Protein AF-A0A7H1AQS7-F1 (afdb_monomer)

Radius of gyration: 14.25 Å; Cα contacts (8 Å, |Δi|>4): 174; chains: 1; bounding box: 42×28×33 Å

Secondary structure (DSSP, 8-state):
-------EEEEEEEEETTEEEEEEEEE-TTS-EEEE-TTS-EEEESSHHHHHHHHHHTT-EEGGG--HHHHHHTTS-GGG------SSHHHHHTTSEEEPP---

Foldseek 3Di:
DPPPVPFPWWKKWAADPQKIAIKIWTQDPQQKIWIQGLQRDIDIGPHDVVVVVVCVVVRIDTLVPDDQVNQVVRPAGNVVDDQDDDPDSVNNNVVRMDGHDPPD

Sequence (104 aa):
MNEETASQDTWWLASLGNTLIWARLRIRPAGTAEVLDSDGNTLSYDGEDTARAQLFDADFVEFEGLDEEDALVRGFSLHEVQPPKASSDEGLRGLMVQSLGRTV

Nearest PDB structures (foldseek):
  1hl6-assembly1_B  TM=4.563E-01  e=1.351E-01  Drosophila melanogaster
  2w4h-assembly1_M  TM=4.648E-01  e=3.026E-01  Gallus gallus
  2mys-assembly1_A  TM=4.648E-01  e=3.205E-01  Gallus gallus
  1m8q-assembly1_A  TM=4.648E-01  e=3.205E-01  Gallus gallus
  2x1g-assembly2_D  TM=4.374E-01  e=4.274E-01  Drosophila melanogaster

Mean predicted aligned error: 5.49 Å

Solvent-accessible surface area (backbone atoms only — not comparable to full-atom values): 6000 Å² total; per-residue (Å²): 132,86,81,68,82,66,57,57,67,44,50,29,36,28,66,58,79,58,33,39,38,34,34,40,39,34,44,43,98,85,52,30,17,35,37,38,39,42,90,51,49,75,48,79,34,84,25,54,70,59,46,52,51,55,37,48,76,67,60,33,44,54,52,91,77,55,51,57,70,59,27,47,77,57,65,42,60,48,90,82,56,75,84,68,80,56,98,42,69,77,59,28,25,80,49,17,58,39,74,59,77,79,85,125

Structure (mmCIF, N/CA/C/O backbone):
data_AF-A0A7H1AQS7-F1
#
_entry.id   AF-A0A7H1AQS7-F1
#
loop_
_atom_site.group_PDB
_atom_site.id
_atom_site.type_symbol
_atom_site.label_atom_id
_atom_site.label_alt_id
_atom_site.label_comp_id
_atom_site.label_asym_id
_atom_site.label_entity_id
_atom_site.label_seq_id
_atom_site.pdbx_PDB_ins_code
_atom_site.Cartn_x
_atom_site.Cartn_y
_atom_site.Cartn_z
_atom_site.occupancy
_atom_site.B_iso_or_equiv
_atom_site.auth_seq_id
_atom_site.auth_comp_id
_atom_site.auth_asym_id
_atom_site.auth_atom_id
_atom_site.pdbx_PDB_model_num
ATOM 1 N N . MET A 1 1 ? 25.437 18.820 -10.238 1.00 39.66 1 MET A N 1
ATOM 2 C CA . MET A 1 1 ? 24.107 18.334 -9.833 1.00 39.66 1 MET A CA 1
ATOM 3 C C . MET A 1 1 ? 24.195 16.823 -9.819 1.00 39.66 1 MET A C 1
ATOM 5 O O . MET A 1 1 ? 24.472 16.266 -10.868 1.00 39.66 1 MET A O 1
ATOM 9 N N . ASN A 1 2 ? 24.098 16.181 -8.655 1.00 39.34 2 ASN A N 1
ATOM 10 C CA . ASN A 1 2 ? 24.016 14.724 -8.609 1.00 39.34 2 ASN A CA 1
ATOM 11 C C . ASN A 1 2 ? 22.594 14.357 -9.026 1.00 39.34 2 ASN A C 1
ATOM 13 O O . ASN A 1 2 ? 21.658 14.576 -8.264 1.00 39.34 2 ASN A O 1
ATOM 17 N N . GLU A 1 3 ? 22.433 13.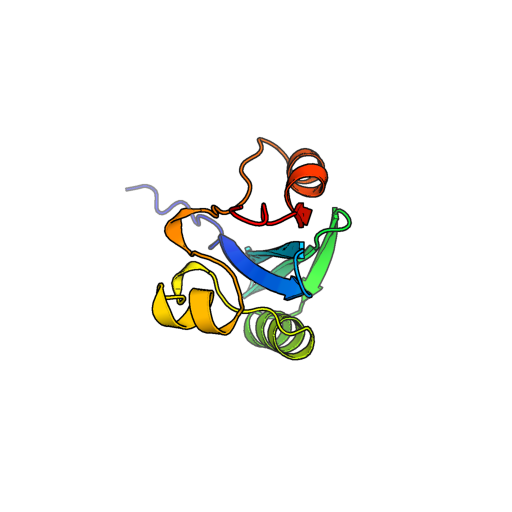857 -10.245 1.00 46.72 3 GLU A N 1
ATOM 18 C CA . GLU A 1 3 ? 21.284 13.034 -10.604 1.00 46.72 3 GLU A CA 1
ATOM 19 C C . GLU A 1 3 ? 21.480 11.704 -9.870 1.00 46.72 3 GLU A C 1
ATOM 21 O O . GLU A 1 3 ? 21.936 10.711 -10.436 1.00 46.72 3 GLU A O 1
ATOM 26 N N . GLU A 1 4 ? 21.246 11.713 -8.552 1.00 45.41 4 GLU A N 1
ATOM 27 C CA . GLU A 1 4 ? 20.954 10.479 -7.840 1.00 45.41 4 GLU A CA 1
ATOM 28 C C . GLU A 1 4 ? 19.819 9.840 -8.626 1.00 45.41 4 GLU A C 1
ATOM 30 O O . GLU A 1 4 ? 18.744 10.420 -8.775 1.00 45.41 4 GLU A O 1
ATOM 35 N N . THR A 1 5 ? 20.088 8.665 -9.180 1.00 45.59 5 THR A N 1
ATOM 36 C CA . THR A 1 5 ? 19.077 7.720 -9.637 1.00 45.59 5 THR A CA 1
ATOM 37 C C . THR A 1 5 ? 18.292 7.284 -8.402 1.00 45.59 5 THR A C 1
AT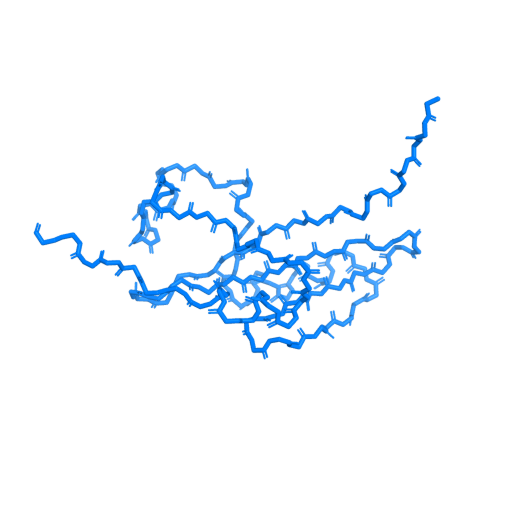OM 39 O O . THR A 1 5 ? 18.404 6.157 -7.928 1.00 45.59 5 THR A O 1
ATOM 42 N N . ALA A 1 6 ? 17.561 8.231 -7.812 1.00 50.59 6 ALA A N 1
ATOM 43 C CA . ALA A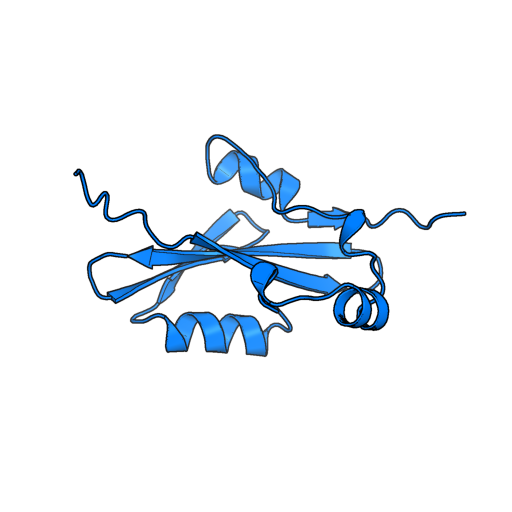 1 6 ? 16.623 8.010 -6.743 1.00 50.59 6 ALA A CA 1
ATOM 44 C C . ALA A 1 6 ? 15.631 7.026 -7.336 1.00 50.59 6 ALA A C 1
ATOM 46 O O . ALA A 1 6 ? 14.902 7.354 -8.273 1.00 50.59 6 ALA A O 1
ATOM 47 N N . SER A 1 7 ? 15.719 5.778 -6.885 1.00 58.97 7 SER A N 1
ATOM 48 C CA . SER A 1 7 ? 14.767 4.752 -7.275 1.00 58.97 7 SER A CA 1
ATOM 49 C C . SER A 1 7 ? 13.385 5.350 -7.043 1.00 58.97 7 SER A C 1
ATOM 51 O O . SER A 1 7 ? 13.120 5.851 -5.949 1.00 58.97 7 SER A O 1
ATOM 53 N N . GLN A 1 8 ? 12.573 5.429 -8.097 1.00 76.81 8 GLN A N 1
ATOM 54 C CA . GLN A 1 8 ? 11.261 6.055 -8.004 1.00 76.81 8 GLN A CA 1
ATOM 55 C C . GLN A 1 8 ? 10.378 5.113 -7.192 1.00 76.81 8 GLN A C 1
ATOM 57 O O . GLN A 1 8 ? 9.859 4.123 -7.708 1.00 76.81 8 GLN A O 1
ATOM 62 N N . ASP A 1 9 ? 10.334 5.376 -5.890 1.00 89.81 9 ASP A N 1
ATOM 63 C CA . ASP A 1 9 ? 9.510 4.671 -4.926 1.00 89.81 9 ASP A CA 1
ATOM 64 C C . ASP A 1 9 ? 8.118 5.308 -4.953 1.00 89.81 9 ASP A C 1
ATOM 66 O O . ASP A 1 9 ? 7.949 6.437 -4.498 1.00 89.81 9 ASP A O 1
ATOM 70 N N . THR A 1 10 ? 7.130 4.584 -5.472 1.00 94.38 10 THR A N 1
ATOM 71 C CA . THR A 1 10 ? 5.717 4.982 -5.436 1.00 94.38 10 THR A CA 1
ATOM 72 C C . THR A 1 10 ? 4.972 4.149 -4.406 1.00 94.38 10 THR A C 1
ATOM 74 O O . THR A 1 10 ? 5.230 2.953 -4.215 1.00 94.38 10 THR A O 1
ATOM 77 N N . TRP A 1 11 ? 4.040 4.790 -3.707 1.00 96.50 11 TRP A N 1
ATOM 78 C CA . TRP A 1 11 ? 3.226 4.140 -2.688 1.00 96.50 11 TRP A CA 1
ATOM 79 C C . TRP A 1 11 ? 1.859 3.778 -3.228 1.00 96.50 11 TRP A C 1
ATOM 81 O O . TRP A 1 11 ? 1.209 4.564 -3.909 1.00 96.50 11 TRP A O 1
ATOM 91 N N . TRP A 1 12 ? 1.427 2.578 -2.876 1.00 97.25 12 TRP A N 1
ATOM 92 C CA . TRP A 1 12 ? 0.169 2.000 -3.298 1.00 97.25 12 TRP A CA 1
ATOM 93 C C . TRP A 1 12 ? -0.610 1.548 -2.079 1.00 97.25 12 TRP A C 1
ATOM 95 O O . TRP A 1 12 ? -0.020 1.126 -1.081 1.00 97.25 12 TRP A O 1
ATOM 105 N N . LEU A 1 13 ? -1.931 1.624 -2.161 1.00 96.06 13 LEU A N 1
ATOM 106 C CA . LEU A 1 13 ? -2.807 1.166 -1.094 1.00 96.06 13 LEU A CA 1
ATOM 107 C C . LEU A 1 13 ? -4.029 0.435 -1.628 1.00 96.06 13 LEU A C 1
ATOM 109 O O . LEU A 1 13 ? -4.534 0.754 -2.701 1.00 96.06 13 LEU A O 1
ATOM 113 N N . ALA A 1 14 ? -4.521 -0.500 -0.827 1.00 95.31 14 ALA A N 1
ATOM 114 C CA . ALA A 1 14 ? -5.812 -1.145 -0.986 1.00 95.31 14 ALA A CA 1
ATOM 115 C C . ALA A 1 14 ? -6.615 -0.994 0.313 1.00 95.31 14 ALA A C 1
ATOM 117 O O . ALA A 1 14 ? -6.071 -1.066 1.419 1.00 95.31 14 ALA A O 1
ATOM 118 N N . SER A 1 15 ? -7.923 -0.789 0.185 1.00 92.50 15 SER A N 1
ATOM 119 C CA . SER A 1 15 ? -8.855 -0.706 1.312 1.00 92.50 15 SER A CA 1
ATOM 120 C C . SER A 1 15 ? -9.696 -1.977 1.387 1.00 92.50 15 SER A C 1
ATOM 122 O O . SER A 1 15 ? -10.493 -2.254 0.492 1.00 92.50 15 SER A O 1
ATOM 124 N N . LEU A 1 16 ? -9.567 -2.726 2.480 1.00 90.06 16 LEU A N 1
ATOM 125 C CA . LEU A 1 16 ? -10.362 -3.916 2.761 1.00 90.06 16 LEU A CA 1
ATOM 126 C C . LEU A 1 16 ? -11.223 -3.674 4.005 1.00 90.06 16 LEU A C 1
ATOM 128 O O . LEU A 1 16 ? -10.795 -3.866 5.146 1.00 90.06 16 LEU A O 1
ATOM 132 N N . GLY A 1 17 ? -12.459 -3.222 3.789 1.00 89.31 17 GLY A N 1
ATOM 133 C CA . GLY A 1 17 ? -13.370 -2.860 4.872 1.00 89.31 17 GLY A CA 1
ATOM 134 C C . GLY A 1 17 ? -12.820 -1.699 5.703 1.00 89.31 17 GLY A C 1
ATOM 135 O O . GLY A 1 17 ? -12.843 -0.560 5.265 1.00 89.31 17 GLY A O 1
ATOM 136 N N . ASN A 1 18 ? -12.336 -1.994 6.909 1.00 89.50 18 ASN A N 1
ATOM 137 C CA . ASN A 1 18 ? -11.784 -1.007 7.844 1.00 89.50 18 ASN A CA 1
ATOM 138 C C . ASN A 1 18 ? -10.251 -1.130 7.975 1.00 89.50 18 ASN A C 1
ATOM 140 O O . ASN A 1 18 ? -9.642 -0.627 8.920 1.00 89.50 18 ASN A O 1
ATOM 144 N N . THR A 1 19 ? -9.624 -1.859 7.057 1.00 92.44 19 THR A N 1
ATOM 145 C CA . THR A 1 19 ? -8.184 -2.091 7.029 1.00 92.44 19 THR A CA 1
ATOM 146 C C . THR A 1 19 ? -7.613 -1.493 5.758 1.00 92.44 19 THR A C 1
ATOM 148 O O . THR A 1 19 ? -8.098 -1.767 4.665 1.00 92.44 19 THR A O 1
ATOM 151 N N . LEU A 1 20 ? -6.573 -0.686 5.910 1.00 94.69 20 LEU A N 1
ATOM 152 C CA . LEU A 1 20 ? -5.769 -0.166 4.823 1.00 94.69 20 LEU A CA 1
ATOM 153 C C . LEU A 1 20 ? -4.484 -0.984 4.725 1.00 94.69 20 LEU A C 1
ATOM 155 O O . LEU A 1 20 ? -3.793 -1.187 5.725 1.00 94.69 20 LEU A O 1
ATOM 159 N N . ILE A 1 21 ? -4.184 -1.458 3.526 1.00 96.19 21 ILE A N 1
ATOM 160 C CA . ILE A 1 21 ? -3.006 -2.264 3.220 1.00 96.19 21 ILE A CA 1
ATOM 161 C C . ILE A 1 21 ? -2.133 -1.452 2.273 1.00 96.19 21 ILE A C 1
ATOM 163 O O . ILE A 1 21 ? -2.620 -0.970 1.258 1.00 96.19 21 ILE A O 1
ATOM 167 N N . TRP A 1 22 ? -0.856 -1.309 2.598 1.00 97.12 22 TRP A N 1
ATOM 168 C CA . TRP A 1 22 ? 0.126 -0.574 1.813 1.00 97.12 22 TRP A CA 1
ATOM 169 C C . TRP A 1 22 ? 1.060 -1.520 1.070 1.00 97.12 22 TRP A C 1
ATOM 171 O O . TRP A 1 22 ? 1.452 -2.565 1.588 1.00 97.12 22 TRP A O 1
ATOM 181 N N . ALA A 1 23 ? 1.484 -1.085 -0.110 1.00 97.44 23 ALA A N 1
ATOM 182 C CA . ALA A 1 23 ? 2.556 -1.679 -0.888 1.00 97.44 23 ALA A CA 1
ATOM 183 C C . ALA A 1 23 ? 3.477 -0.570 -1.417 1.00 97.44 23 ALA A C 1
ATOM 185 O O . ALA A 1 23 ? 3.033 0.553 -1.669 1.00 97.44 23 ALA A O 1
ATOM 186 N N . ARG A 1 24 ? 4.768 -0.869 -1.585 1.00 96.50 24 ARG A N 1
ATOM 187 C CA . ARG A 1 24 ? 5.732 0.067 -2.190 1.00 96.50 24 ARG A CA 1
ATOM 188 C C . ARG A 1 24 ? 6.238 -0.502 -3.502 1.00 96.50 24 ARG A C 1
ATOM 190 O O . ARG A 1 24 ? 6.851 -1.565 -3.489 1.00 96.50 24 ARG A O 1
ATOM 197 N N . LEU A 1 25 ? 6.043 0.221 -4.596 1.00 95.81 25 LEU A N 1
ATOM 198 C CA . LEU A 1 25 ? 6.619 -0.096 -5.897 1.00 95.81 25 LEU A CA 1
ATOM 199 C C . LEU A 1 25 ? 7.910 0.702 -6.084 1.00 95.81 25 LEU A C 1
ATOM 201 O O . LEU A 1 25 ? 7.907 1.921 -5.959 1.00 95.81 25 LEU A O 1
ATOM 205 N N . ARG A 1 26 ? 9.006 0.019 -6.406 1.00 93.81 26 ARG A N 1
ATOM 206 C CA . ARG A 1 26 ? 10.318 0.604 -6.687 1.00 93.81 26 ARG A CA 1
ATOM 207 C C . ARG A 1 26 ? 10.755 0.257 -8.099 1.00 93.81 26 ARG A C 1
ATOM 209 O O . ARG A 1 26 ? 10.839 -0.923 -8.440 1.00 93.81 26 ARG A O 1
ATOM 216 N N . ILE A 1 27 ? 11.135 1.263 -8.883 1.00 93.00 27 ILE A N 1
ATOM 217 C CA . ILE A 1 27 ? 11.748 1.048 -10.200 1.00 93.00 27 ILE A CA 1
ATOM 218 C C . ILE A 1 27 ? 13.269 1.070 -10.078 1.00 93.00 27 ILE A C 1
ATOM 220 O O . ILE A 1 27 ? 13.854 2.016 -9.543 1.00 93.00 27 ILE A O 1
ATOM 224 N N . ARG A 1 28 ? 13.923 0.009 -10.563 1.00 88.00 28 ARG A N 1
ATOM 225 C CA . ARG A 1 28 ? 15.385 -0.104 -10.558 1.00 88.00 28 ARG A CA 1
ATOM 226 C C . ARG A 1 28 ? 15.995 0.490 -11.833 1.00 88.00 28 ARG A C 1
ATOM 228 O O . ARG A 1 28 ? 15.373 0.434 -12.892 1.00 88.00 28 ARG A O 1
ATOM 235 N N . PRO A 1 29 ? 17.266 0.937 -11.791 1.00 76.94 29 PRO A N 1
ATOM 236 C CA . PRO A 1 29 ? 17.955 1.525 -12.947 1.00 76.94 29 PRO A CA 1
ATOM 237 C C . PRO A 1 29 ? 18.051 0.618 -14.187 1.00 76.94 29 PRO A C 1
ATOM 239 O O . PRO A 1 29 ? 18.304 1.103 -15.283 1.00 76.94 29 PRO A O 1
ATOM 242 N N . ALA A 1 30 ? 17.871 -0.697 -14.021 1.00 79.50 30 ALA A N 1
ATOM 243 C CA . ALA A 1 30 ? 17.886 -1.682 -15.102 1.00 79.50 30 ALA A CA 1
ATOM 244 C C . ALA A 1 30 ? 16.504 -1.922 -15.749 1.00 79.50 30 ALA A C 1
ATOM 246 O O . ALA A 1 30 ? 16.371 -2.845 -16.544 1.00 79.50 30 ALA A O 1
ATOM 247 N N . GLY A 1 31 ? 15.475 -1.146 -15.388 1.00 82.81 31 GLY A N 1
ATOM 248 C CA . GLY A 1 31 ? 14.109 -1.280 -15.912 1.00 82.81 31 GLY A CA 1
ATOM 249 C C . GLY A 1 31 ? 13.233 -2.295 -15.173 1.00 82.81 31 GLY A C 1
ATOM 250 O O . GLY A 1 31 ? 12.017 -2.238 -15.294 1.00 82.81 31 GLY A O 1
ATOM 251 N N . THR A 1 32 ? 13.820 -3.170 -14.351 1.00 91.00 32 THR A N 1
ATOM 252 C CA . THR A 1 32 ? 13.069 -4.087 -13.476 1.00 91.00 32 THR A CA 1
ATOM 253 C C . THR A 1 32 ? 12.356 -3.335 -12.354 1.00 91.00 32 THR A C 1
ATOM 255 O O . THR A 1 32 ? 12.874 -2.324 -11.870 1.00 91.00 32 THR A O 1
ATOM 258 N N . ALA A 1 33 ? 11.260 -3.894 -11.853 1.00 95.06 33 ALA A N 1
ATOM 259 C CA . ALA A 1 33 ? 10.501 -3.334 -10.742 1.00 95.06 33 ALA A CA 1
ATOM 260 C C . ALA A 1 33 ? 10.473 -4.276 -9.531 1.00 95.06 33 ALA A C 1
ATOM 262 O O . 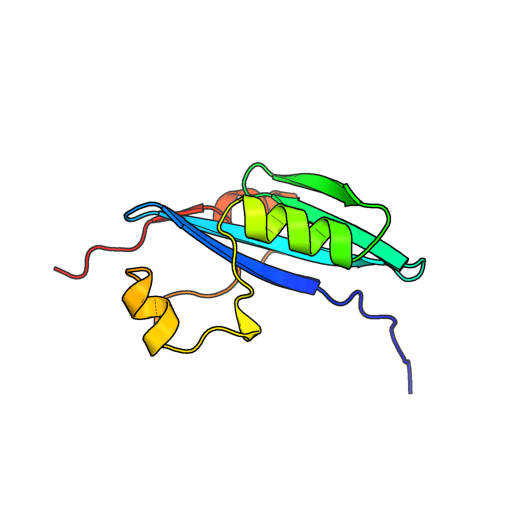ALA A 1 33 ? 10.600 -5.492 -9.665 1.00 95.06 33 ALA A O 1
ATOM 263 N N . GLU A 1 34 ? 10.301 -3.713 -8.341 1.00 95.56 34 GLU A N 1
ATOM 264 C CA . GLU A 1 34 ? 10.154 -4.452 -7.090 1.00 95.56 34 GLU A CA 1
ATOM 265 C C . GLU A 1 34 ? 8.929 -3.942 -6.330 1.00 95.56 34 GLU A C 1
ATOM 267 O O . GLU A 1 34 ? 8.772 -2.737 -6.160 1.00 95.56 34 GLU A O 1
ATOM 272 N N . VAL A 1 35 ? 8.073 -4.846 -5.855 1.00 96.38 35 VAL A N 1
ATOM 273 C CA . VAL A 1 35 ? 6.946 -4.519 -4.974 1.00 96.38 35 VAL A CA 1
ATOM 274 C C . VAL A 1 35 ? 7.231 -5.083 -3.594 1.00 96.38 35 VAL A C 1
ATOM 276 O O . VAL A 1 35 ? 7.349 -6.295 -3.441 1.00 96.38 35 VAL A O 1
ATOM 279 N N . LEU A 1 36 ? 7.327 -4.213 -2.595 1.00 96.00 36 LEU A N 1
ATOM 280 C CA . LEU A 1 36 ? 7.273 -4.606 -1.192 1.00 96.00 36 LEU A CA 1
ATOM 281 C C . LEU A 1 36 ? 5.800 -4.730 -0.787 1.00 96.00 36 LEU A C 1
ATOM 283 O O . LEU A 1 36 ? 5.073 -3.736 -0.842 1.00 96.00 36 LEU A O 1
ATOM 287 N N . ASP A 1 37 ? 5.374 -5.929 -0.399 1.00 95.00 37 ASP A N 1
ATOM 288 C CA . ASP A 1 37 ? 4.030 -6.210 0.111 1.00 95.00 37 ASP A CA 1
ATOM 289 C C . ASP A 1 37 ? 3.948 -6.022 1.639 1.00 95.00 37 ASP A C 1
ATOM 291 O O . ASP A 1 37 ? 4.956 -6.018 2.346 1.00 95.00 37 ASP A O 1
ATOM 295 N N . SER A 1 38 ? 2.724 -5.896 2.149 1.00 92.44 38 SER A N 1
ATOM 296 C CA . SER A 1 38 ? 2.395 -5.786 3.571 1.00 92.44 38 SER A CA 1
ATOM 297 C C . SER A 1 38 ? 2.910 -6.906 4.486 1.00 92.44 38 SER A C 1
ATOM 299 O O . SER A 1 38 ? 3.167 -6.650 5.663 1.00 92.44 38 SER A O 1
ATOM 301 N N . ASP A 1 39 ? 3.108 -8.125 3.982 1.00 91.88 39 ASP A N 1
ATOM 302 C CA . ASP A 1 39 ? 3.735 -9.211 4.741 1.00 91.88 39 ASP A CA 1
ATOM 303 C C . ASP A 1 39 ? 5.271 -9.084 4.791 1.00 91.88 39 ASP A C 1
ATOM 305 O O . ASP A 1 39 ? 5.936 -9.797 5.541 1.00 91.88 39 ASP A O 1
ATOM 309 N N . GLY A 1 40 ? 5.846 -8.100 4.095 1.00 92.12 40 GLY A N 1
ATOM 310 C CA . GLY A 1 40 ? 7.280 -7.825 4.057 1.00 92.12 40 GLY A CA 1
ATOM 311 C C . GLY A 1 40 ? 8.015 -8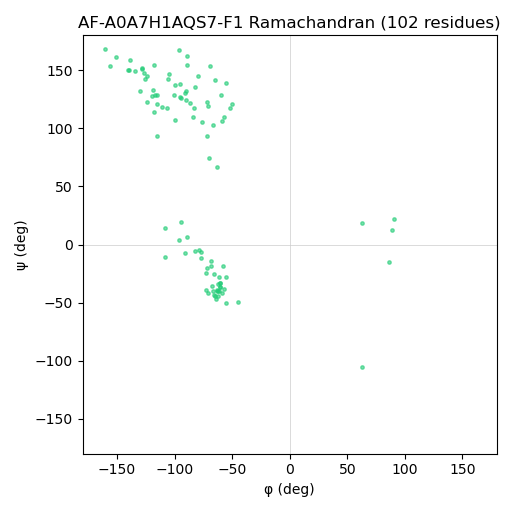.584 2.954 1.00 92.12 40 GLY A C 1
ATOM 312 O O . GLY A 1 40 ? 9.247 -8.620 2.964 1.00 92.12 40 GLY A O 1
ATOM 313 N N . ASN A 1 41 ? 7.292 -9.191 2.007 1.00 94.00 41 ASN A N 1
ATOM 314 C CA . ASN A 1 41 ? 7.898 -9.849 0.858 1.00 94.00 41 ASN A CA 1
ATOM 315 C C . ASN A 1 41 ? 8.232 -8.821 -0.225 1.00 94.00 41 ASN A C 1
ATOM 317 O O . ASN A 1 41 ? 7.402 -7.986 -0.579 1.00 94.00 41 ASN A O 1
ATOM 321 N N . THR A 1 42 ? 9.430 -8.926 -0.800 1.00 94.12 42 THR A N 1
ATOM 322 C CA . THR A 1 42 ? 9.822 -8.141 -1.977 1.00 94.12 42 THR A CA 1
ATOM 323 C C . THR A 1 42 ? 9.669 -8.995 -3.230 1.00 94.12 42 THR A C 1
ATOM 325 O O . THR A 1 42 ? 10.456 -9.909 -3.481 1.00 94.12 42 THR A O 1
ATOM 328 N N . LEU A 1 43 ? 8.652 -8.691 -4.027 1.00 94.56 43 LEU A N 1
ATOM 329 C CA . LEU A 1 43 ? 8.348 -9.354 -5.290 1.00 94.56 43 LEU A CA 1
ATOM 330 C C . LEU A 1 43 ? 9.068 -8.631 -6.431 1.00 94.56 43 LEU A C 1
ATOM 332 O O . LEU A 1 43 ? 8.903 -7.427 -6.599 1.00 94.56 43 LEU A O 1
ATOM 336 N N . SER A 1 44 ? 9.871 -9.351 -7.213 1.00 94.81 44 SER A N 1
ATOM 337 C CA . SER A 1 44 ? 10.577 -8.798 -8.376 1.00 94.81 44 SER A CA 1
ATOM 338 C C . SER A 1 44 ? 9.798 -9.039 -9.666 1.00 94.81 44 SER A C 1
ATOM 340 O O . SER A 1 44 ? 9.326 -10.148 -9.908 1.00 94.81 44 SER A O 1
ATOM 342 N N . TYR A 1 45 ? 9.752 -8.024 -10.523 1.00 94.94 45 TYR A N 1
ATOM 343 C CA . TYR A 1 45 ? 9.110 -8.053 -11.833 1.00 94.94 45 TYR A CA 1
ATOM 344 C C . TYR A 1 45 ? 10.075 -7.575 -12.918 1.00 94.94 45 TYR A C 1
ATOM 346 O O . TYR A 1 45 ? 10.971 -6.762 -12.669 1.00 94.94 45 TYR A O 1
ATOM 354 N N . ASP A 1 46 ? 9.867 -8.070 -14.137 1.00 92.75 46 ASP A N 1
ATOM 355 C CA . ASP A 1 46 ? 10.697 -7.743 -15.304 1.00 92.75 46 ASP A CA 1
ATOM 356 C C . ASP A 1 46 ? 10.585 -6.261 -15.711 1.00 92.75 46 ASP A C 1
ATOM 358 O O . ASP A 1 46 ? 11.542 -5.692 -16.228 1.00 92.75 46 ASP A O 1
ATOM 362 N N . GLY A 1 47 ? 9.463 -5.606 -15.382 1.00 92.00 47 GLY A N 1
ATOM 363 C CA . GLY A 1 47 ? 9.242 -4.188 -15.657 1.00 92.00 47 GLY A CA 1
ATOM 364 C C . GLY A 1 47 ? 8.144 -3.543 -14.812 1.00 92.00 47 GLY A C 1
ATOM 365 O O . GLY A 1 47 ? 7.363 -4.232 -14.147 1.00 92.00 47 GLY A O 1
ATOM 366 N N . GLU A 1 48 ? 8.083 -2.211 -14.870 1.00 94.06 48 GLU A N 1
ATOM 367 C CA . GLU A 1 48 ? 7.079 -1.387 -14.183 1.00 94.06 48 GLU A CA 1
ATOM 368 C C . GLU A 1 48 ? 5.650 -1.799 -14.544 1.00 94.06 48 GLU A C 1
ATOM 370 O O . GLU A 1 48 ? 4.848 -2.054 -13.648 1.00 94.06 48 GLU A O 1
ATOM 375 N N . ASP A 1 49 ? 5.337 -1.929 -15.836 1.00 94.19 49 ASP A N 1
ATOM 376 C CA . ASP A 1 49 ? 3.982 -2.237 -16.306 1.00 94.19 49 ASP A CA 1
ATOM 377 C C . ASP A 1 49 ? 3.441 -3.540 -15.707 1.00 94.19 49 ASP A C 1
ATOM 379 O O . ASP A 1 49 ? 2.271 -3.627 -15.337 1.00 94.19 49 ASP A O 1
ATOM 383 N N . THR A 1 50 ? 4.306 -4.551 -15.558 1.00 95.19 50 THR A N 1
ATOM 384 C CA . THR A 1 50 ? 3.922 -5.845 -14.974 1.00 95.19 50 THR A CA 1
ATOM 385 C C . THR A 1 50 ? 3.666 -5.717 -13.474 1.00 95.19 50 THR A C 1
ATOM 387 O O . THR A 1 50 ? 2.689 -6.267 -12.968 1.00 95.19 50 THR A O 1
ATOM 390 N N . ALA A 1 51 ? 4.506 -4.963 -12.761 1.00 96.00 51 ALA A N 1
ATOM 391 C CA . ALA A 1 51 ? 4.321 -4.723 -11.334 1.00 96.00 51 ALA A CA 1
ATOM 392 C C . ALA A 1 51 ? 3.043 -3.914 -11.052 1.00 96.00 51 ALA A C 1
ATOM 394 O O . ALA A 1 51 ? 2.268 -4.276 -10.167 1.00 96.00 51 ALA A O 1
ATOM 395 N N . ARG A 1 52 ? 2.782 -2.863 -11.844 1.00 95.62 52 ARG A N 1
ATOM 396 C CA . ARG A 1 52 ? 1.548 -2.064 -11.767 1.00 95.62 52 ARG A CA 1
ATOM 397 C C . ARG A 1 52 ? 0.317 -2.910 -12.080 1.00 95.62 52 ARG A C 1
ATOM 399 O O . ARG A 1 52 ? -0.662 -2.837 -11.347 1.00 95.62 52 ARG A O 1
ATOM 406 N N . ALA A 1 53 ? 0.371 -3.749 -13.116 1.00 96.19 53 ALA A N 1
ATOM 407 C CA . ALA A 1 53 ? -0.723 -4.661 -13.447 1.00 96.19 53 ALA A CA 1
ATOM 408 C C . ALA A 1 53 ? -1.048 -5.617 -12.289 1.00 96.19 53 ALA A C 1
ATOM 410 O O . ALA A 1 53 ? -2.221 -5.806 -11.978 1.00 96.19 53 ALA A O 1
ATOM 411 N N . GLN A 1 54 ? -0.032 -6.165 -11.613 1.00 96.06 54 GLN A N 1
ATOM 412 C CA . GLN A 1 54 ? -0.256 -7.042 -10.463 1.00 96.06 54 GLN A CA 1
ATOM 413 C C . GLN A 1 54 ? -0.859 -6.300 -9.261 1.00 96.06 54 GLN A C 1
ATOM 415 O O . GLN A 1 54 ? -1.686 -6.866 -8.548 1.00 96.06 54 GLN A O 1
ATOM 420 N N . LEU A 1 55 ? -0.469 -5.044 -9.037 1.00 96.62 55 LEU A N 1
ATOM 421 C CA . LEU A 1 55 ? -1.070 -4.196 -8.007 1.00 96.62 55 LEU A CA 1
ATOM 422 C C . LEU A 1 55 ? -2.550 -3.925 -8.309 1.00 96.62 55 LEU A C 1
ATOM 424 O O . LEU A 1 55 ? -3.390 -4.132 -7.437 1.00 96.62 55 LEU A O 1
ATOM 428 N N . PHE A 1 56 ? -2.884 -3.551 -9.547 1.00 95.50 56 PHE A N 1
ATOM 429 C CA . PHE A 1 56 ? -4.273 -3.327 -9.957 1.00 95.50 56 PHE A CA 1
ATOM 430 C C . PHE A 1 56 ? -5.145 -4.585 -9.849 1.00 95.50 56 PHE A C 1
ATOM 432 O O . PHE A 1 56 ? -6.290 -4.487 -9.418 1.00 95.50 56 PHE A O 1
ATOM 439 N N . ASP A 1 57 ? -4.614 -5.758 -10.209 1.00 95.38 57 ASP A N 1
ATOM 440 C CA . ASP A 1 57 ? -5.308 -7.049 -10.059 1.00 95.38 57 ASP A CA 1
ATOM 441 C C . ASP A 1 57 ? -5.627 -7.378 -8.588 1.00 95.38 57 ASP A C 1
ATOM 443 O O . ASP A 1 57 ? -6.620 -8.036 -8.296 1.00 95.38 57 ASP A O 1
ATOM 447 N N . ALA A 1 58 ? -4.821 -6.858 -7.657 1.00 94.12 58 ALA A N 1
ATOM 448 C CA . ALA A 1 58 ? -5.008 -6.988 -6.215 1.00 94.12 58 ALA A CA 1
ATOM 449 C C . ALA A 1 58 ? -5.759 -5.797 -5.575 1.00 94.12 58 ALA A C 1
ATOM 451 O O . ALA A 1 58 ? -5.651 -5.591 -4.365 1.00 94.12 58 ALA A O 1
ATOM 452 N N . ASP A 1 59 ? -6.489 -5.003 -6.368 1.00 94.00 59 ASP A N 1
ATOM 453 C CA . ASP A 1 59 ? -7.258 -3.821 -5.938 1.00 94.00 59 ASP A CA 1
ATOM 454 C C . ASP A 1 59 ? -6.416 -2.670 -5.338 1.00 94.00 59 ASP A C 1
ATOM 456 O O . ASP A 1 59 ? -6.947 -1.769 -4.680 1.00 94.00 59 ASP A O 1
ATOM 460 N N . PHE A 1 60 ? -5.101 -2.647 -5.579 1.00 95.94 60 PHE A N 1
ATOM 461 C CA . PHE A 1 60 ? -4.258 -1.526 -5.166 1.00 95.94 60 PHE A CA 1
ATOM 462 C C . PHE A 1 60 ? -4.373 -0.349 -6.133 1.00 95.94 60 PHE A C 1
ATOM 464 O O . PHE A 1 60 ? -4.444 -0.500 -7.355 1.00 95.94 60 PHE A O 1
ATOM 471 N N . VAL A 1 61 ? -4.293 0.852 -5.568 1.00 95.25 61 VAL A N 1
ATOM 472 C CA . VAL A 1 61 ? -4.239 2.120 -6.295 1.00 95.25 61 VAL A CA 1
ATOM 473 C C . VAL A 1 61 ? -3.068 2.971 -5.826 1.00 95.25 61 VAL A C 1
ATOM 475 O O . VAL A 1 61 ? -2.633 2.875 -4.678 1.00 95.25 61 VAL A O 1
ATOM 478 N N . GLU A 1 62 ? -2.550 3.798 -6.727 1.00 95.81 62 GLU A N 1
ATOM 479 C CA . GLU A 1 62 ? -1.421 4.685 -6.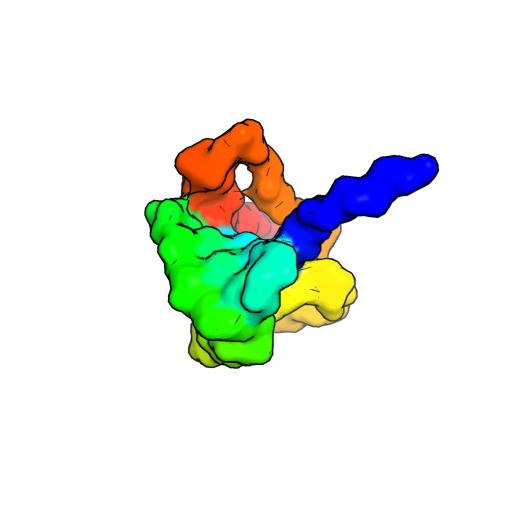457 1.00 95.81 62 GLU A CA 1
ATOM 480 C C . GLU A 1 62 ? -1.847 5.830 -5.534 1.00 95.81 62 GL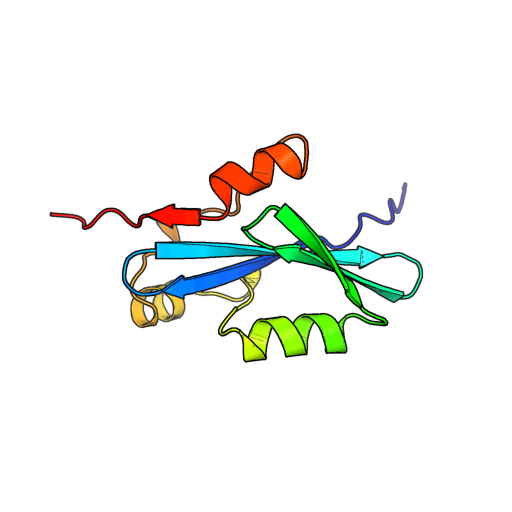U A C 1
ATOM 482 O O . GLU A 1 62 ? -2.749 6.596 -5.861 1.00 95.81 62 GLU A O 1
ATOM 487 N N . PHE A 1 63 ? -1.181 5.961 -4.387 1.00 95.00 63 PHE A N 1
ATOM 488 C CA . PHE A 1 63 ? -1.502 6.960 -3.369 1.00 95.00 63 PHE A CA 1
ATOM 489 C C . PHE A 1 63 ? -1.317 8.391 -3.872 1.00 95.00 63 PHE A C 1
ATOM 491 O O . PHE A 1 63 ? -2.137 9.253 -3.582 1.00 95.00 63 PHE A O 1
ATOM 498 N N . GLU A 1 64 ? -0.257 8.646 -4.640 1.00 91.06 64 GLU A N 1
ATOM 499 C CA . GLU A 1 64 ? 0.032 9.982 -5.178 1.00 91.06 64 GLU A CA 1
ATOM 500 C C . GLU A 1 64 ? -0.986 10.432 -6.236 1.00 91.06 64 GLU A C 1
ATOM 502 O O . GLU A 1 64 ? -1.094 11.624 -6.509 1.00 91.06 64 GLU A O 1
ATOM 507 N N . GLY A 1 65 ? -1.740 9.490 -6.812 1.00 91.44 65 GLY A N 1
ATOM 508 C CA . GLY A 1 65 ? -2.822 9.760 -7.756 1.00 91.44 65 GLY A CA 1
ATOM 509 C C . GLY A 1 65 ? -4.214 9.795 -7.122 1.00 91.44 65 GLY A C 1
ATOM 510 O O . GLY A 1 65 ? -5.187 9.898 -7.862 1.00 91.44 65 GLY A O 1
ATOM 511 N N . LEU A 1 66 ? -4.328 9.656 -5.796 1.00 93.94 66 LEU A N 1
ATOM 512 C CA . LEU A 1 66 ? -5.608 9.726 -5.096 1.00 93.94 66 LEU A CA 1
ATOM 513 C C . LEU A 1 66 ? -5.929 11.153 -4.665 1.00 93.94 66 LEU A C 1
ATOM 515 O O . LEU A 1 66 ? -5.136 11.806 -3.988 1.00 93.94 66 LEU A O 1
ATOM 519 N N . ASP A 1 67 ? -7.155 11.572 -4.955 1.00 94.38 67 ASP A N 1
ATOM 520 C CA . ASP A 1 67 ? -7.788 12.733 -4.343 1.00 94.38 67 ASP A CA 1
ATOM 521 C C . ASP A 1 67 ? -8.689 12.308 -3.162 1.00 94.38 67 ASP A C 1
ATOM 523 O O . ASP A 1 67 ? -9.004 11.131 -2.965 1.00 94.38 67 ASP A O 1
ATOM 527 N N . GLU A 1 68 ? -9.136 13.270 -2.349 1.00 93.94 68 GLU A N 1
ATOM 528 C CA . GLU A 1 68 ? -9.997 12.987 -1.184 1.00 93.94 68 GLU A CA 1
ATOM 529 C C . GLU A 1 68 ? -11.330 12.329 -1.590 1.00 93.94 68 GLU A C 1
ATOM 531 O O . GLU A 1 68 ? -11.822 11.434 -0.908 1.00 93.94 68 GLU A O 1
ATOM 536 N N . GLU A 1 69 ? -11.915 12.724 -2.723 1.00 94.88 69 GLU A N 1
ATOM 537 C CA . GLU A 1 69 ? -13.164 12.125 -3.211 1.00 94.88 69 GLU A CA 1
ATOM 538 C C . GLU A 1 69 ? -12.991 10.627 -3.515 1.00 94.88 69 GLU A C 1
ATOM 540 O O . GLU A 1 69 ? -13.842 9.809 -3.158 1.00 94.88 69 GLU A O 1
ATOM 545 N N . ASP A 1 70 ? -11.853 10.252 -4.098 1.00 92.88 70 ASP A N 1
ATOM 546 C CA . ASP A 1 70 ? -11.488 8.867 -4.383 1.00 92.88 70 ASP A CA 1
ATOM 547 C C . ASP A 1 70 ? -11.256 8.036 -3.118 1.00 92.88 70 ASP A C 1
ATOM 549 O O . ASP A 1 70 ? -11.643 6.860 -3.063 1.00 92.88 70 ASP A O 1
ATOM 553 N N . ALA A 1 71 ? -10.615 8.627 -2.110 1.00 92.56 71 ALA A N 1
ATOM 554 C CA . ALA A 1 71 ? -10.393 7.992 -0.817 1.00 92.56 71 ALA A CA 1
ATOM 555 C C . ALA A 1 71 ? -11.723 7.734 -0.092 1.00 92.56 71 ALA A C 1
ATOM 557 O O . ALA A 1 71 ? -11.971 6.623 0.387 1.00 92.56 71 ALA A O 1
ATOM 558 N N . LEU A 1 72 ? -12.629 8.717 -0.096 1.00 92.00 72 LEU A N 1
ATOM 559 C CA . LEU A 1 72 ? -13.938 8.602 0.547 1.00 92.00 72 LEU A CA 1
ATOM 560 C C . LEU A 1 72 ? -14.805 7.513 -0.093 1.00 92.00 72 LEU A C 1
ATOM 562 O O . LEU A 1 72 ? -15.461 6.758 0.625 1.00 92.00 72 LEU A O 1
ATOM 566 N N . VAL A 1 73 ? -14.771 7.370 -1.424 1.00 91.44 73 VAL A N 1
ATOM 567 C CA . VAL A 1 73 ? -15.445 6.265 -2.137 1.00 91.44 73 VAL A CA 1
ATOM 568 C C . VAL A 1 73 ? -14.905 4.899 -1.698 1.00 91.44 73 VAL A C 1
ATOM 570 O O . VAL A 1 73 ? -15.659 3.928 -1.625 1.00 91.44 73 VAL A O 1
ATOM 573 N N . ARG A 1 74 ? -13.616 4.829 -1.357 1.00 89.19 74 ARG A N 1
ATOM 574 C CA . ARG A 1 74 ? -12.943 3.633 -0.829 1.00 89.19 74 ARG A CA 1
ATOM 575 C C . ARG A 1 74 ? -13.143 3.435 0.679 1.00 89.19 74 ARG A C 1
ATOM 577 O O . ARG A 1 74 ? -12.766 2.395 1.213 1.00 89.19 74 ARG A O 1
ATOM 584 N N . GLY A 1 75 ? -13.780 4.387 1.361 1.00 88.50 75 GLY A N 1
ATOM 585 C CA . GLY A 1 75 ? -14.153 4.282 2.771 1.00 88.50 75 GLY A CA 1
ATOM 586 C C . GLY A 1 75 ? -13.107 4.800 3.758 1.00 88.50 75 GLY A C 1
ATOM 587 O O . GLY A 1 75 ? -13.138 4.401 4.921 1.00 88.50 75 GLY A O 1
ATOM 588 N N . PHE A 1 76 ? -12.195 5.675 3.329 1.00 90.62 76 PHE A N 1
ATOM 589 C CA . PHE A 1 76 ? -11.218 6.325 4.209 1.00 90.62 76 PHE A CA 1
ATOM 590 C C . PHE A 1 76 ? -11.031 7.804 3.857 1.00 90.62 76 PHE A C 1
ATOM 592 O O . PHE A 1 76 ? -11.341 8.213 2.746 1.00 90.62 76 PHE A O 1
ATOM 599 N N . SER A 1 77 ? -10.531 8.619 4.790 1.00 91.06 77 SER A N 1
ATOM 600 C CA . SER A 1 77 ? -10.083 9.979 4.463 1.00 91.06 77 SER A CA 1
ATOM 601 C C . SER A 1 77 ? -8.602 9.962 4.108 1.00 91.06 77 SER A C 1
ATOM 603 O O . SER A 1 77 ? -7.775 9.435 4.857 1.00 91.06 77 SER A O 1
ATOM 605 N N . LEU A 1 78 ? -8.259 10.572 2.977 1.00 91.50 78 LEU A N 1
ATOM 606 C CA . LEU A 1 78 ? -6.889 10.731 2.505 1.00 91.50 78 LEU A CA 1
ATOM 607 C C . LEU A 1 78 ? -6.039 11.536 3.497 1.00 91.50 78 LEU A C 1
ATOM 609 O O . LEU A 1 78 ? -4.857 11.258 3.666 1.00 91.50 78 LEU A O 1
ATOM 613 N N . HIS A 1 79 ? -6.642 12.503 4.194 1.00 89.56 79 HIS A N 1
ATOM 614 C CA . HIS A 1 79 ? -5.950 13.340 5.178 1.00 89.56 79 HIS A CA 1
ATOM 615 C C . HIS A 1 79 ? -5.596 12.596 6.473 1.00 89.56 79 HIS A C 1
ATOM 617 O O . HIS A 1 79 ? -4.722 13.040 7.220 1.00 89.56 79 HIS A O 1
ATOM 623 N N . GLU A 1 80 ? -6.265 11.478 6.755 1.00 87.75 80 GLU A N 1
ATOM 624 C CA . GLU A 1 80 ? -6.045 10.678 7.965 1.00 87.75 80 GLU A CA 1
ATOM 625 C C . GLU A 1 80 ? -4.991 9.583 7.770 1.00 87.75 80 GLU A C 1
ATOM 627 O O . GLU A 1 80 ? -4.575 8.943 8.738 1.00 87.75 80 GLU A O 1
ATOM 632 N N . VAL A 1 81 ? -4.526 9.376 6.536 1.00 91.62 81 VAL A N 1
ATOM 633 C CA . VAL A 1 81 ? -3.601 8.299 6.185 1.00 91.62 81 VAL A CA 1
ATOM 634 C C . VAL A 1 81 ? -2.349 8.856 5.520 1.00 91.62 81 VAL A C 1
ATOM 636 O O . VAL A 1 81 ? -2.376 9.843 4.794 1.00 91.62 81 VAL A O 1
ATOM 639 N N . GLN A 1 82 ? -1.210 8.224 5.784 1.00 93.12 82 GLN A N 1
ATOM 640 C CA . GLN A 1 82 ? 0.058 8.576 5.155 1.00 93.12 82 GLN A CA 1
ATOM 641 C C . GLN A 1 82 ? 0.841 7.305 4.829 1.00 93.12 82 GLN A C 1
ATOM 643 O O . GLN A 1 82 ? 0.736 6.324 5.578 1.00 93.12 82 GLN A O 1
ATOM 648 N N . PRO A 1 83 ? 1.671 7.331 3.770 1.00 93.56 83 PRO A N 1
ATOM 649 C CA . PRO A 1 83 ? 2.562 6.228 3.471 1.00 93.56 83 PRO A CA 1
ATOM 650 C C . PRO A 1 83 ? 3.455 5.895 4.670 1.00 93.56 83 PRO A C 1
ATOM 652 O O . PRO A 1 83 ? 3.955 6.814 5.337 1.00 93.56 83 PRO A O 1
ATOM 655 N N . PRO A 1 84 ? 3.685 4.605 4.958 1.00 92.94 84 PRO A N 1
ATOM 656 C CA . PRO A 1 84 ? 4.506 4.207 6.086 1.00 92.94 84 PRO A CA 1
ATOM 657 C C . PRO A 1 84 ? 5.957 4.655 5.885 1.00 92.94 84 PRO A C 1
ATOM 659 O O . PRO A 1 84 ? 6.515 4.605 4.788 1.00 92.94 84 PRO A O 1
ATOM 662 N N . LYS A 1 85 ? 6.585 5.099 6.976 1.00 90.75 85 LYS A N 1
ATOM 663 C CA . LYS A 1 85 ? 7.971 5.580 6.987 1.00 90.75 85 LYS A CA 1
ATOM 664 C C . LYS A 1 85 ? 8.775 4.790 8.007 1.00 90.75 85 LYS A C 1
ATOM 666 O O . LYS A 1 85 ? 8.443 4.787 9.189 1.00 90.75 85 LYS A O 1
ATOM 671 N N . ALA A 1 86 ? 9.853 4.161 7.555 1.00 90.88 86 ALA A N 1
ATOM 672 C CA . ALA A 1 86 ? 10.814 3.472 8.404 1.00 90.88 86 ALA A CA 1
ATOM 673 C C . ALA A 1 86 ? 12.205 3.489 7.757 1.00 90.88 86 ALA A C 1
ATOM 675 O O . ALA A 1 86 ? 12.338 3.680 6.550 1.00 90.88 86 ALA A O 1
ATOM 676 N N . SER A 1 87 ? 13.241 3.255 8.563 1.00 87.25 87 SER A N 1
ATOM 677 C CA . SER A 1 87 ? 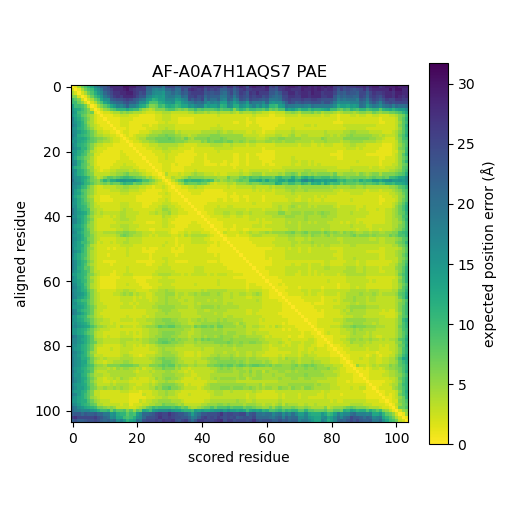14.636 3.218 8.098 1.00 87.25 87 SER A CA 1
ATOM 678 C C . SER A 1 87 ? 15.009 1.922 7.365 1.00 87.25 87 SER A C 1
ATOM 680 O O . SER A 1 87 ? 16.135 1.786 6.893 1.00 87.25 87 SER A O 1
ATOM 682 N N . SER A 1 88 ? 14.119 0.929 7.327 1.00 88.19 88 SER A N 1
ATOM 683 C CA . SER A 1 88 ? 14.343 -0.375 6.691 1.00 88.19 88 SER A CA 1
ATOM 684 C C . SER A 1 88 ? 13.013 -1.015 6.311 1.00 88.19 88 SER A C 1
ATOM 686 O O . SER A 1 88 ? 12.003 -0.768 6.970 1.00 88.19 88 SER A O 1
ATOM 688 N N . ASP A 1 89 ? 13.030 -1.879 5.296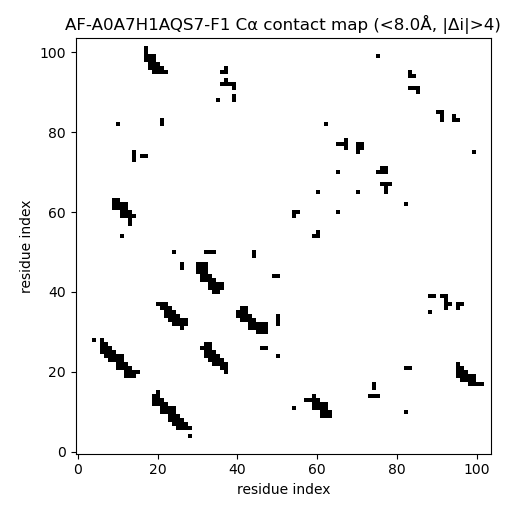 1.00 88.12 89 ASP A N 1
ATOM 689 C CA . ASP A 1 89 ? 11.828 -2.555 4.792 1.00 88.12 89 ASP A CA 1
ATOM 690 C C . ASP A 1 89 ? 11.171 -3.458 5.852 1.00 88.12 89 ASP A C 1
ATOM 692 O O . ASP A 1 89 ? 9.949 -3.491 5.969 1.00 88.12 89 ASP A O 1
ATOM 696 N N . GLU A 1 90 ? 11.966 -4.079 6.730 1.00 87.62 90 GLU A N 1
ATOM 697 C CA . GLU A 1 90 ? 11.452 -4.831 7.887 1.00 87.62 90 GLU A CA 1
ATOM 698 C C . GLU A 1 90 ? 10.642 -3.943 8.850 1.00 87.62 90 GLU A C 1
ATOM 700 O O . GLU A 1 90 ? 9.617 -4.363 9.386 1.00 87.62 90 GLU A O 1
ATOM 705 N N . GLY A 1 91 ? 11.057 -2.684 9.024 1.00 89.94 91 GLY A N 1
ATOM 706 C CA . GLY A 1 91 ? 10.319 -1.701 9.817 1.00 89.94 91 GLY A CA 1
ATOM 707 C C . GLY A 1 91 ? 9.046 -1.203 9.126 1.00 89.94 91 GLY A C 1
ATOM 708 O O . GLY A 1 91 ? 8.118 -0.777 9.811 1.00 89.94 91 GLY A O 1
ATOM 709 N N . LEU A 1 92 ? 8.977 -1.274 7.790 1.00 92.31 92 LEU A N 1
ATOM 710 C CA . LEU A 1 92 ? 7.775 -0.922 7.032 1.00 92.31 92 LEU A CA 1
ATOM 711 C C . LEU A 1 92 ? 6.683 -1.977 7.201 1.00 92.31 92 LEU A C 1
ATOM 713 O O . LEU A 1 92 ? 5.531 -1.595 7.377 1.00 92.31 92 LEU A O 1
ATOM 717 N N . ARG A 1 93 ? 7.035 -3.269 7.238 1.00 91.25 93 ARG A N 1
ATOM 718 C CA . ARG A 1 93 ? 6.084 -4.388 7.385 1.00 91.25 93 ARG A CA 1
ATOM 719 C C . ARG A 1 93 ? 5.036 -4.142 8.478 1.00 91.25 93 ARG A C 1
ATOM 721 O O . ARG A 1 93 ? 3.841 -4.255 8.235 1.00 91.25 93 ARG A O 1
ATOM 728 N N . GLY A 1 94 ? 5.473 -3.745 9.676 1.00 89.31 94 GLY A N 1
ATOM 729 C CA . GLY A 1 94 ? 4.574 -3.497 10.813 1.00 89.31 94 GLY A CA 1
ATOM 730 C C . GLY A 1 94 ? 3.656 -2.274 10.664 1.00 89.31 94 GLY A C 1
ATOM 731 O O . GLY A 1 94 ? 2.709 -2.132 11.431 1.00 89.31 94 GLY A O 1
ATOM 732 N N . LEU A 1 95 ? 3.931 -1.396 9.698 1.00 93.19 95 LEU A N 1
ATOM 733 C CA . LEU A 1 95 ? 3.187 -0.165 9.408 1.00 93.19 95 LEU A CA 1
ATOM 734 C C . LEU A 1 95 ? 2.365 -0.264 8.112 1.00 93.19 95 LEU A C 1
ATOM 736 O O . LEU A 1 95 ? 1.552 0.617 7.827 1.00 93.19 95 LEU A O 1
ATOM 740 N N . MET A 1 96 ? 2.585 -1.315 7.316 1.00 94.69 96 MET A N 1
ATOM 741 C CA . MET A 1 96 ? 1.919 -1.517 6.031 1.00 94.69 96 MET A CA 1
ATOM 742 C C . MET A 1 96 ? 0.484 -2.027 6.166 1.00 94.69 96 MET A C 1
ATOM 744 O O . MET A 1 96 ? -0.256 -1.982 5.194 1.00 94.69 96 MET A O 1
ATOM 748 N N . VAL A 1 97 ? 0.050 -2.451 7.353 1.00 94.62 97 VAL A N 1
ATOM 749 C CA . VAL A 1 97 ? -1.355 -2.773 7.631 1.00 94.62 97 VAL A CA 1
ATOM 750 C C . VAL A 1 97 ? -1.859 -1.836 8.720 1.00 94.62 97 VAL A C 1
ATOM 752 O O . VAL A 1 97 ? -1.404 -1.895 9.860 1.00 94.62 97 VAL A O 1
ATOM 755 N N . GLN A 1 98 ? -2.802 -0.962 8.377 1.00 91.88 98 GLN A N 1
ATOM 756 C CA . GLN A 1 98 ? -3.361 0.037 9.286 1.00 91.88 98 GLN A CA 1
ATOM 757 C C . GLN A 1 98 ? -4.862 -0.190 9.458 1.00 91.88 98 GLN A C 1
ATOM 759 O O . GLN A 1 98 ? -5.591 -0.390 8.492 1.00 91.88 98 GLN A O 1
ATOM 764 N N . SER A 1 99 ? -5.345 -0.165 10.699 1.00 90.00 99 SER A N 1
ATOM 765 C CA . SER A 1 99 ? -6.787 -0.157 10.965 1.00 90.00 99 SER A CA 1
ATOM 766 C C . SER A 1 99 ? -7.281 1.282 10.945 1.00 90.00 99 SER A C 1
ATOM 768 O O . SER A 1 99 ? -6.804 2.101 11.728 1.00 90.00 99 SER A O 1
ATOM 770 N N . LEU A 1 100 ? -8.235 1.586 10.072 1.00 86.25 100 LEU A N 1
ATOM 771 C CA . LEU A 1 100 ? -8.855 2.903 9.996 1.00 86.25 100 LEU A CA 1
ATOM 772 C C . LEU A 1 100 ? -9.735 3.080 11.236 1.00 86.25 100 LEU A C 1
ATOM 774 O O . LEU A 1 100 ? -10.615 2.270 11.501 1.00 86.25 100 LEU A O 1
ATOM 778 N N . GLY A 1 101 ? -9.472 4.070 12.081 1.00 74.44 101 GLY A N 1
ATOM 779 C CA . GLY A 1 101 ? -10.343 4.305 13.230 1.00 74.44 101 GLY A CA 1
ATOM 780 C C . GLY A 1 101 ? -11.758 4.593 12.734 1.00 74.44 101 GLY A C 1
ATOM 781 O O . GLY A 1 101 ? -11.944 5.454 11.883 1.00 74.44 101 GLY A O 1
ATOM 782 N N . ARG A 1 102 ? -12.772 3.889 13.251 1.00 56.88 102 ARG A N 1
ATOM 783 C CA . ARG A 1 102 ? -14.150 4.348 13.070 1.00 56.88 102 ARG A CA 1
ATOM 784 C C . ARG A 1 102 ? -14.258 5.644 13.863 1.00 56.88 102 ARG A C 1
ATOM 786 O O . ARG A 1 102 ? -14.310 5.580 15.090 1.00 56.88 102 ARG A O 1
ATOM 793 N N . THR A 1 103 ? -14.232 6.789 13.192 1.00 51.19 103 THR A N 1
ATOM 794 C CA . THR A 1 103 ? -14.578 8.062 13.826 1.00 51.19 103 THR A CA 1
ATOM 795 C C . THR A 1 103 ? -15.995 7.903 14.375 1.00 51.19 103 THR A C 1
ATOM 797 O O . THR A 1 103 ? -16.939 7.670 13.617 1.00 51.19 103 THR A O 1
ATOM 800 N N . VAL A 1 104 ? -16.091 7.846 15.706 1.00 40.94 104 VAL A N 1
ATOM 801 C CA . VAL A 1 104 ? -17.343 7.712 16.468 1.00 40.94 104 VAL A CA 1
ATOM 802 C C . VAL A 1 104 ? -18.137 9.005 16.466 1.00 40.94 104 VAL A C 1
ATOM 804 O O . VAL A 1 104 ? -17.508 10.085 16.418 1.00 40.94 104 VAL A O 1
#

pLDDT: mean 87.92, std 13.94, range [39.34, 97.44]